Protein AF-A0A397UNM2-F1 (afdb_monomer)

pLDDT: mean 87.91, std 10.6, range [52.84, 97.56]

Mean predicted aligned error: 7.01 Å

Radius of gyration: 18.87 Å; Cα contacts (8 Å, |Δi|>4): 92; chains: 1; bounding box: 37×40×64 Å

Structure (mmCIF, N/CA/C/O backbone):
data_AF-A0A397UNM2-F1
#
_entry.id   AF-A0A397UNM2-F1
#
loop_
_atom_site.group_PDB
_atom_site.id
_atom_site.type_symbol
_atom_site.label_atom_id
_atom_site.label_alt_id
_atom_site.label_comp_id
_atom_site.label_asym_id
_atom_site.label_entity_id
_atom_site.label_seq_id
_atom_site.pdbx_PDB_ins_code
_atom_site.Cartn_x
_atom_site.Cartn_y
_atom_site.Cartn_z
_atom_site.occupancy
_atom_site.B_iso_or_equiv
_atom_site.auth_seq_id
_atom_site.auth_comp_id
_atom_site.auth_asym_id
_atom_site.auth_atom_id
_atom_site.pdbx_PDB_model_num
ATOM 1 N N . PHE A 1 1 ? -1.615 26.354 -6.286 1.00 70.56 1 PHE A N 1
ATOM 2 C CA . PHE A 1 1 ? -1.151 25.432 -5.220 1.00 70.56 1 PHE A CA 1
ATOM 3 C C . PHE A 1 1 ? -2.067 25.402 -3.988 1.00 70.56 1 PHE A C 1
ATOM 5 O O . PHE A 1 1 ? -2.457 24.315 -3.593 1.00 70.56 1 PHE A O 1
ATOM 12 N N . LYS A 1 2 ? -2.469 26.548 -3.399 1.00 85.62 2 LYS A N 1
ATOM 13 C CA . LYS A 1 2 ? -3.391 26.585 -2.234 1.00 85.62 2 LYS A CA 1
ATOM 14 C C . LYS A 1 2 ? -4.741 25.886 -2.483 1.00 85.62 2 LYS A C 1
ATOM 16 O O . LYS A 1 2 ? -5.181 25.107 -1.653 1.00 85.62 2 LYS A O 1
ATOM 21 N N . ILE A 1 3 ? -5.332 26.107 -3.658 1.00 89.75 3 ILE A N 1
ATOM 22 C CA . ILE A 1 3 ? -6.624 25.523 -4.050 1.00 89.75 3 ILE A CA 1
ATOM 23 C C . ILE A 1 3 ? -6.550 23.987 -4.194 1.00 89.75 3 ILE A C 1
ATOM 25 O O . ILE A 1 3 ? -7.414 23.281 -3.696 1.00 89.75 3 ILE A O 1
ATOM 29 N N . ILE A 1 4 ? -5.477 23.451 -4.790 1.00 89.94 4 ILE A N 1
ATOM 30 C CA . ILE A 1 4 ? -5.274 21.994 -4.938 1.00 89.94 4 ILE A CA 1
ATOM 31 C C . ILE A 1 4 ? -5.188 21.305 -3.571 1.00 89.94 4 ILE A C 1
ATOM 33 O O . ILE A 1 4 ? -5.798 20.262 -3.364 1.00 89.94 4 ILE A O 1
ATOM 37 N N . LYS A 1 5 ? -4.471 21.911 -2.616 1.00 89.00 5 LYS A N 1
ATOM 38 C CA . LYS A 1 5 ? -4.386 21.389 -1.245 1.00 89.00 5 LYS A CA 1
ATOM 39 C C . LYS A 1 5 ? -5.748 21.344 -0.562 1.00 89.00 5 LYS A C 1
ATOM 41 O O . LYS A 1 5 ? -6.033 20.372 0.123 1.00 89.00 5 LYS A O 1
ATOM 46 N N . LEU A 1 6 ? -6.570 22.375 -0.770 1.00 91.69 6 LEU A N 1
ATOM 47 C CA . LEU A 1 6 ? -7.927 22.418 -0.234 1.00 91.69 6 LEU A CA 1
ATOM 48 C C . LEU A 1 6 ? -8.775 21.275 -0.799 1.00 91.69 6 LEU A C 1
ATOM 50 O O . LEU A 1 6 ? -9.381 20.549 -0.025 1.00 91.69 6 LEU A O 1
ATOM 54 N N . TYR A 1 7 ? -8.757 21.057 -2.117 1.00 93.75 7 TYR A N 1
ATOM 55 C CA . TYR A 1 7 ? -9.508 19.957 -2.732 1.00 93.75 7 TYR A CA 1
ATOM 56 C C . TYR A 1 7 ? -9.066 18.581 -2.227 1.00 93.75 7 TYR A C 1
ATOM 58 O O . TYR A 1 7 ? -9.915 17.743 -1.937 1.00 93.75 7 TYR A O 1
ATOM 66 N N . ILE A 1 8 ? -7.757 18.360 -2.070 1.00 91.25 8 ILE A N 1
ATOM 67 C CA . ILE A 1 8 ? -7.234 17.106 -1.511 1.00 91.25 8 ILE A CA 1
ATOM 68 C C . ILE A 1 8 ? -7.684 16.938 -0.055 1.00 91.25 8 ILE A C 1
ATOM 70 O O . ILE A 1 8 ? -8.149 15.864 0.312 1.00 91.25 8 ILE A O 1
ATOM 74 N N . ALA A 1 9 ? -7.596 17.990 0.764 1.00 89.75 9 ALA A N 1
ATOM 75 C CA . ALA A 1 9 ? -8.023 17.945 2.161 1.00 89.75 9 ALA A CA 1
ATOM 76 C C . ALA A 1 9 ? -9.528 17.668 2.297 1.00 89.75 9 ALA A C 1
ATOM 78 O O . ALA A 1 9 ? -9.914 16.797 3.069 1.00 89.75 9 ALA A O 1
ATOM 79 N N . CYS A 1 10 ? -10.371 18.346 1.511 1.00 91.38 10 CYS A N 1
ATOM 80 C CA . CYS A 1 10 ? -11.813 18.101 1.490 1.00 91.38 10 CYS A CA 1
ATOM 81 C C . CYS A 1 10 ? -12.147 16.675 1.025 1.00 91.38 10 CYS A C 1
ATOM 83 O O . CYS A 1 10 ? -13.010 16.033 1.615 1.00 91.38 10 CYS A O 1
ATOM 85 N N . GLY A 1 11 ? -11.449 16.159 0.006 1.00 90.19 11 GLY A N 1
ATOM 86 C CA . GLY A 1 11 ? -11.638 14.787 -0.468 1.00 90.19 11 GLY A CA 1
ATOM 87 C C . GLY A 1 11 ? -11.253 13.740 0.579 1.00 90.19 11 GLY A C 1
ATOM 88 O O . GLY A 1 11 ? -12.004 12.799 0.810 1.00 90.19 11 GLY A O 1
ATOM 89 N N . LEU A 1 12 ? -10.114 13.920 1.253 1.00 89.50 12 LEU A N 1
ATOM 90 C CA . LEU A 1 12 ? -9.681 13.033 2.338 1.00 89.50 12 LEU A CA 1
ATOM 91 C C . LEU A 1 12 ? -10.620 13.097 3.547 1.00 89.50 12 LEU A C 1
ATOM 93 O O . LEU A 1 12 ? -10.897 12.060 4.138 1.00 89.50 12 LEU A O 1
ATOM 97 N N . TYR A 1 13 ? -11.133 14.284 3.883 1.00 90.19 13 TYR A N 1
ATOM 98 C CA . TYR A 1 13 ? -12.124 14.457 4.944 1.00 90.19 13 TYR A CA 1
ATOM 99 C C . TYR A 1 13 ? -13.414 13.687 4.638 1.00 90.19 13 TYR A C 1
ATOM 101 O O . TYR A 1 13 ? -13.858 12.899 5.465 1.00 90.19 13 TYR A O 1
ATOM 109 N N . TYR A 1 14 ? -13.948 13.829 3.421 1.00 90.75 14 TYR A N 1
ATOM 110 C CA . TYR A 1 14 ? -15.137 13.089 2.991 1.00 90.75 14 TYR A CA 1
ATOM 111 C C . TYR A 1 14 ? -14.912 11.570 2.995 1.00 90.75 14 TYR A C 1
ATOM 113 O O . TYR A 1 14 ? -15.785 10.804 3.391 1.00 90.75 14 TYR A O 1
ATOM 121 N N . LEU A 1 15 ? -13.722 11.117 2.585 1.00 89.69 15 LEU A N 1
ATOM 122 C CA . LEU A 1 15 ? -13.364 9.701 2.662 1.00 89.69 15 LEU A CA 1
ATOM 123 C C . LEU A 1 15 ? -13.274 9.207 4.110 1.00 89.69 15 LEU A C 1
ATOM 125 O O . LEU A 1 15 ? -13.717 8.097 4.379 1.00 89.69 15 LEU A O 1
ATOM 129 N N . ALA A 1 16 ? -12.722 9.994 5.033 1.00 89.38 16 ALA A N 1
ATOM 130 C CA . ALA A 1 16 ? -12.662 9.625 6.445 1.00 89.38 16 ALA A CA 1
ATOM 131 C C . ALA A 1 16 ? -14.069 9.527 7.059 1.00 89.38 16 ALA A C 1
ATOM 133 O O . ALA A 1 16 ? -14.379 8.517 7.683 1.00 89.38 16 ALA A O 1
ATOM 134 N N . GLU A 1 17 ? -14.939 10.505 6.791 1.00 88.44 17 GLU A N 1
ATOM 135 C CA . GLU A 1 17 ? -16.351 10.481 7.204 1.00 88.44 17 GLU A CA 1
ATOM 136 C C . GLU A 1 17 ? -17.077 9.245 6.644 1.00 88.44 17 GLU A C 1
ATOM 138 O O . GLU A 1 17 ? -17.744 8.519 7.378 1.00 88.44 17 GLU A O 1
ATOM 143 N N . PHE A 1 18 ? -16.857 8.914 5.366 1.00 88.12 18 PHE A N 1
ATOM 144 C CA . PHE A 1 18 ? -17.408 7.700 4.759 1.00 88.12 18 PHE A CA 1
ATOM 145 C C . PHE A 1 18 ? -16.904 6.417 5.435 1.00 88.12 18 PHE A C 1
ATOM 147 O O . PHE A 1 18 ? -17.660 5.458 5.606 1.00 88.12 18 PHE A O 1
ATOM 154 N N . VAL A 1 19 ? -15.625 6.365 5.816 1.00 90.06 19 VAL A N 1
ATOM 155 C CA . VAL A 1 19 ? -15.077 5.205 6.527 1.00 90.06 19 VAL A CA 1
ATOM 156 C C . VAL A 1 19 ? -15.689 5.065 7.921 1.00 90.06 19 VAL A C 1
ATOM 158 O O . VAL A 1 19 ? -15.973 3.935 8.327 1.00 90.06 19 VAL A O 1
ATOM 161 N N . GLU A 1 20 ? -15.913 6.180 8.616 1.00 86.38 20 GLU A N 1
ATOM 162 C CA . GLU A 1 20 ? -16.558 6.226 9.930 1.00 86.38 20 GLU A CA 1
ATOM 163 C C . GLU A 1 20 ? -18.010 5.733 9.861 1.00 86.38 20 GLU A C 1
ATOM 165 O O . GLU A 1 20 ? -18.405 4.857 10.632 1.00 86.38 20 GLU A O 1
ATOM 170 N N . GLU A 1 21 ? -18.784 6.217 8.886 1.00 88.69 21 GLU A N 1
ATOM 171 C CA . GLU A 1 21 ? -20.194 5.852 8.717 1.00 88.69 21 GLU A CA 1
ATOM 172 C C . GLU A 1 21 ? -20.361 4.401 8.221 1.00 88.69 21 GLU A C 1
ATOM 174 O O . GLU A 1 21 ? -21.225 3.660 8.697 1.00 88.69 21 GLU A O 1
ATOM 179 N N . TYR A 1 22 ? -19.494 3.945 7.309 1.00 90.06 22 TYR A N 1
ATOM 180 C CA . TYR A 1 22 ? -19.623 2.652 6.625 1.00 90.06 22 TYR A CA 1
ATOM 181 C C . TYR A 1 22 ? -18.467 1.681 6.907 1.00 90.06 22 TYR A C 1
ATOM 183 O O . TYR A 1 22 ? -17.972 0.999 6.005 1.00 90.06 22 TYR A O 1
ATOM 191 N N . THR A 1 23 ? -18.055 1.535 8.168 1.00 89.00 23 THR A N 1
ATOM 192 C CA . THR A 1 23 ? -16.916 0.681 8.579 1.00 89.00 23 THR A CA 1
ATOM 193 C C . THR A 1 23 ? -16.949 -0.750 8.012 1.00 89.00 23 THR A C 1
ATOM 195 O O . THR A 1 23 ? -15.938 -1.256 7.518 1.00 89.00 23 THR A O 1
ATOM 198 N N . VAL A 1 24 ? -18.105 -1.423 8.016 1.00 90.38 24 VAL A N 1
ATOM 199 C CA . VAL A 1 24 ? -18.242 -2.800 7.495 1.00 90.38 24 VAL A CA 1
ATOM 200 C C . VAL A 1 24 ? -18.014 -2.854 5.982 1.00 90.38 24 VAL A C 1
ATOM 202 O O . VAL A 1 24 ? -17.347 -3.767 5.481 1.00 90.38 24 VAL A O 1
ATOM 205 N N . LEU A 1 25 ? -18.548 -1.872 5.252 1.00 90.19 25 LEU A N 1
ATOM 206 C CA . LEU A 1 25 ? -18.351 -1.755 3.811 1.00 90.19 25 LEU A CA 1
ATOM 207 C C . LEU A 1 25 ? -16.890 -1.433 3.504 1.00 90.19 25 LEU A C 1
ATOM 209 O O . LEU A 1 25 ? -16.297 -2.112 2.671 1.00 90.19 25 LEU A O 1
ATOM 213 N N . THR A 1 26 ? -16.285 -0.489 4.224 1.00 91.69 26 THR A N 1
ATOM 214 C CA . THR A 1 26 ? -14.865 -0.141 4.096 1.00 91.69 26 THR A CA 1
ATOM 215 C C . THR A 1 26 ? -13.982 -1.366 4.273 1.00 91.69 26 THR A C 1
ATOM 217 O O . THR A 1 26 ? -13.152 -1.661 3.414 1.00 91.69 26 THR A O 1
ATOM 220 N N . ARG A 1 27 ? -14.216 -2.167 5.318 1.00 91.50 27 ARG A N 1
ATOM 221 C CA . ARG A 1 27 ? -13.482 -3.420 5.543 1.00 91.50 27 ARG A CA 1
ATOM 222 C C . ARG A 1 27 ? -13.590 -4.372 4.350 1.00 91.50 27 ARG A C 1
ATOM 224 O O . ARG A 1 27 ? -12.600 -4.993 3.958 1.00 91.50 27 ARG A O 1
ATOM 231 N N . LYS A 1 28 ? -14.787 -4.503 3.768 1.00 93.56 28 LYS A N 1
ATOM 232 C CA . LYS A 1 28 ? -15.034 -5.352 2.593 1.00 93.56 28 LYS A CA 1
ATOM 233 C C . LYS A 1 28 ? -14.356 -4.798 1.340 1.00 93.56 28 LYS A C 1
ATOM 235 O O . LYS A 1 28 ? -13.767 -5.576 0.596 1.00 93.56 28 LYS A O 1
ATOM 240 N N . ILE A 1 29 ? -14.405 -3.483 1.129 1.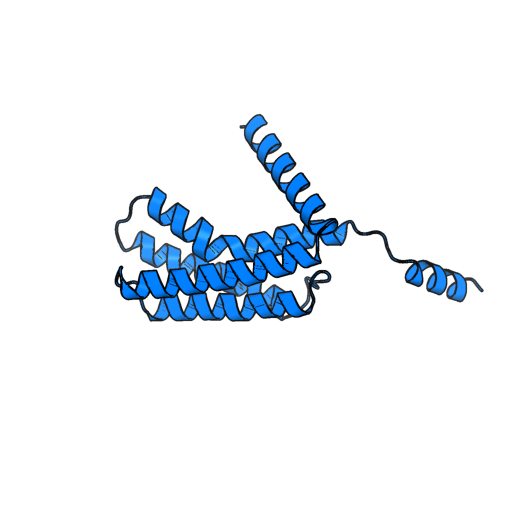00 94.06 29 ILE A N 1
ATOM 241 C CA . ILE A 1 29 ? -13.735 -2.799 0.019 1.00 94.06 29 ILE A CA 1
ATOM 242 C C . ILE A 1 29 ? -12.228 -3.012 0.114 1.00 94.06 29 ILE A C 1
ATOM 244 O O . ILE A 1 29 ? -11.645 -3.470 -0.860 1.00 94.06 29 ILE A O 1
ATOM 248 N N . ILE A 1 30 ? -11.610 -2.781 1.278 1.00 93.69 30 ILE A N 1
ATOM 249 C CA . ILE A 1 30 ? -10.166 -2.984 1.469 1.00 93.69 30 ILE A CA 1
ATOM 250 C C . ILE A 1 30 ? -9.799 -4.445 1.201 1.00 93.69 30 ILE A C 1
ATOM 252 O O . ILE A 1 30 ? -8.876 -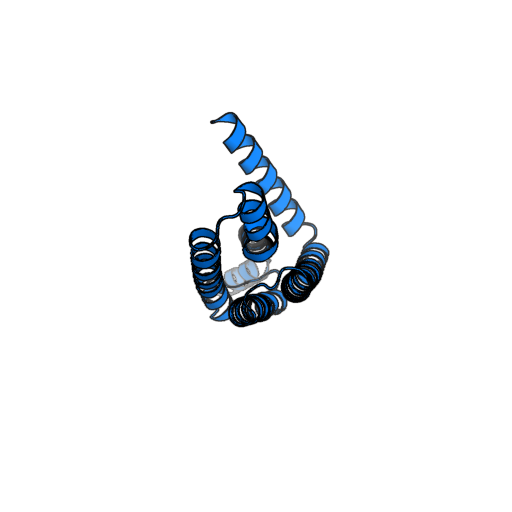4.706 0.437 1.00 93.69 30 ILE A O 1
ATOM 256 N N . LYS A 1 31 ? -10.557 -5.409 1.742 1.00 94.75 31 LYS A N 1
ATOM 257 C CA . LYS A 1 31 ? -10.316 -6.841 1.494 1.00 94.75 31 LYS A CA 1
ATOM 258 C C . LYS A 1 31 ? -10.386 -7.195 0.005 1.00 94.75 31 LYS A C 1
ATOM 260 O O . LYS A 1 31 ? -9.519 -7.908 -0.499 1.00 94.75 31 LYS A O 1
ATOM 265 N N . ASN A 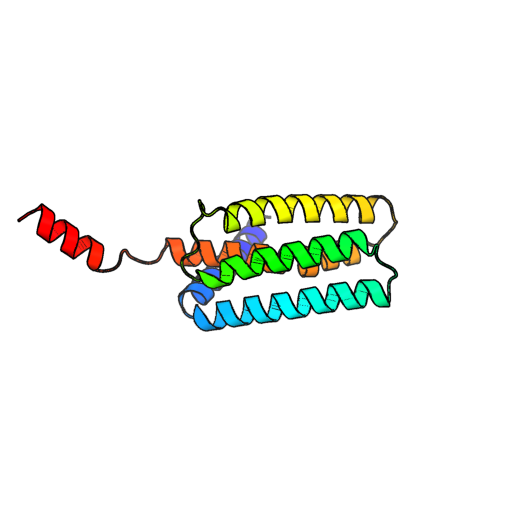1 32 ? -11.415 -6.716 -0.691 1.00 95.75 32 ASN A N 1
ATOM 266 C CA . ASN A 1 32 ? -11.588 -6.966 -2.119 1.00 95.75 32 ASN A CA 1
ATOM 267 C C . ASN A 1 32 ? -10.490 -6.277 -2.939 1.00 95.75 32 ASN A C 1
ATOM 269 O O . ASN A 1 32 ? -9.931 -6.898 -3.837 1.00 95.75 32 ASN A O 1
ATOM 273 N N . ALA A 1 33 ? -10.140 -5.036 -2.596 1.00 95.81 33 ALA A N 1
ATOM 274 C CA . ALA A 1 33 ? -9.060 -4.289 -3.225 1.00 95.81 33 ALA A CA 1
ATOM 275 C C . ALA A 1 33 ? -7.715 -5.004 -3.053 1.00 95.81 33 ALA A C 1
ATOM 277 O O . ALA A 1 33 ? -6.977 -5.127 -4.023 1.00 95.81 33 ALA A O 1
ATOM 278 N N . THR A 1 34 ? -7.417 -5.558 -1.870 1.00 96.00 34 THR A N 1
ATOM 279 C CA . THR A 1 34 ? -6.205 -6.366 -1.664 1.00 96.00 34 THR A CA 1
ATOM 280 C C . THR A 1 34 ? -6.194 -7.585 -2.586 1.00 96.00 34 THR A C 1
ATOM 282 O O . THR A 1 34 ? -5.175 -7.866 -3.210 1.00 96.00 34 THR A O 1
ATOM 285 N N . GLY A 1 35 ? -7.328 -8.280 -2.734 1.00 96.31 35 GLY A N 1
ATOM 286 C CA . GLY A 1 35 ? -7.448 -9.404 -3.669 1.00 96.31 35 GLY A CA 1
ATOM 287 C C . GLY A 1 35 ? -7.199 -9.001 -5.127 1.00 96.31 35 GLY A C 1
ATOM 288 O O . GLY A 1 35 ? -6.475 -9.695 -5.837 1.00 96.31 35 GLY A O 1
ATOM 289 N N . VAL A 1 36 ? -7.738 -7.855 -5.556 1.00 97.00 36 VAL A N 1
ATOM 290 C CA . VAL A 1 36 ? -7.507 -7.298 -6.901 1.00 97.00 36 VAL A CA 1
ATOM 291 C C . VAL A 1 36 ? -6.038 -6.930 -7.099 1.00 97.00 36 VAL A C 1
ATOM 293 O O . VAL A 1 36 ? -5.460 -7.292 -8.117 1.00 97.00 36 VAL A O 1
ATOM 296 N N . VAL A 1 37 ? -5.405 -6.266 -6.131 1.00 97.06 37 VAL A N 1
ATOM 297 C CA . VAL A 1 37 ? -3.986 -5.891 -6.218 1.00 97.06 37 VAL A CA 1
ATOM 298 C C . VAL A 1 37 ? -3.091 -7.126 -6.309 1.00 97.06 37 VAL A C 1
ATOM 300 O O . VAL A 1 37 ? -2.172 -7.153 -7.125 1.00 97.06 37 VAL A O 1
ATOM 303 N N . VAL A 1 38 ? -3.363 -8.174 -5.528 1.00 96.56 38 VAL A N 1
ATOM 304 C CA . VAL A 1 38 ? -2.626 -9.444 -5.627 1.00 96.56 38 VAL A CA 1
ATOM 305 C C . VAL A 1 38 ? -2.828 -10.090 -7.000 1.00 96.56 38 VAL A C 1
ATOM 307 O O . VAL A 1 38 ? -1.859 -10.553 -7.596 1.00 96.56 38 VAL A O 1
ATOM 310 N N . ALA A 1 39 ? -4.050 -10.076 -7.541 1.00 96.38 39 ALA A N 1
ATOM 311 C CA . ALA A 1 39 ? -4.306 -10.569 -8.892 1.00 96.38 39 ALA A CA 1
ATOM 312 C C . ALA A 1 39 ? -3.519 -9.774 -9.947 1.00 96.38 39 ALA A C 1
ATOM 314 O O . ALA A 1 39 ? -2.895 -10.380 -10.811 1.00 96.38 39 ALA A O 1
ATOM 315 N N . ILE A 1 40 ? -3.472 -8.441 -9.841 1.00 96.38 40 ILE A N 1
ATOM 316 C CA . ILE A 1 40 ? -2.679 -7.585 -10.737 1.00 96.38 40 ILE A CA 1
ATOM 317 C C . ILE A 1 40 ? -1.193 -7.948 -10.666 1.00 96.38 40 ILE A C 1
ATOM 319 O O . ILE A 1 40 ? -0.575 -8.113 -11.708 1.00 96.38 40 ILE A O 1
ATOM 323 N N . HIS A 1 41 ? -0.621 -8.157 -9.477 1.00 95.44 41 HIS A N 1
ATOM 324 C CA . HIS A 1 41 ? 0.776 -8.593 -9.347 1.00 95.44 41 HIS A CA 1
ATOM 325 C C . HIS A 1 41 ? 1.056 -9.918 -10.070 1.00 95.44 41 HIS A C 1
ATOM 327 O O . HIS A 1 41 ? 2.093 -10.065 -10.713 1.00 95.44 41 HIS A O 1
ATOM 333 N N . ILE A 1 42 ? 0.130 -10.878 -9.989 1.00 93.44 42 ILE A N 1
ATOM 334 C CA . ILE A 1 42 ? 0.248 -12.161 -10.696 1.00 93.44 42 ILE A CA 1
ATOM 335 C C . ILE A 1 42 ? 0.158 -11.949 -12.212 1.00 93.44 42 ILE A C 1
ATOM 337 O O . ILE A 1 42 ? 0.943 -12.533 -12.951 1.00 93.44 42 ILE A O 1
ATOM 341 N N . LEU A 1 43 ? -0.756 -11.093 -12.677 1.00 94.62 43 LEU A N 1
ATOM 342 C CA . LEU A 1 43 ? -0.891 -10.764 -14.099 1.00 94.62 43 LEU A CA 1
ATOM 343 C C . LEU A 1 43 ? 0.366 -10.069 -14.638 1.00 94.62 43 LEU A C 1
ATOM 345 O O . LEU A 1 43 ? 0.866 -10.471 -15.681 1.00 94.62 43 LEU A O 1
ATOM 349 N N . LEU A 1 44 ? 0.918 -9.096 -13.910 1.00 92.75 44 LEU A N 1
ATOM 350 C CA . LEU A 1 44 ? 2.161 -8.408 -14.282 1.00 92.75 44 LEU A CA 1
ATOM 3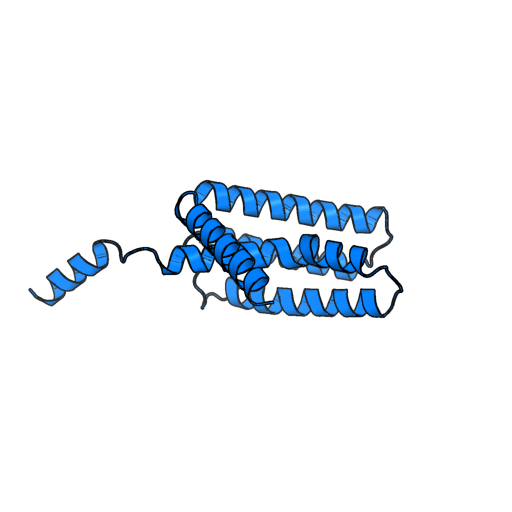51 C C . LEU A 1 44 ? 3.348 -9.376 -14.353 1.00 92.75 44 LEU A C 1
ATOM 353 O O . LEU A 1 44 ? 4.199 -9.260 -15.228 1.00 92.75 44 LEU A O 1
ATOM 357 N N . TRP A 1 45 ? 3.398 -10.367 -13.461 1.00 93.12 45 TRP A N 1
ATOM 358 C CA . TRP A 1 45 ? 4.399 -11.427 -13.554 1.00 93.12 45 TRP A CA 1
ATOM 359 C C . TRP A 1 45 ? 4.207 -12.309 -14.796 1.00 93.12 45 TRP A C 1
ATOM 361 O O . TRP A 1 45 ? 5.189 -12.669 -15.435 1.00 93.12 45 TRP A O 1
ATOM 371 N N . MET A 1 46 ? 2.963 -12.652 -15.144 1.00 92.94 46 MET A N 1
ATOM 372 C CA . MET A 1 46 ? 2.658 -13.532 -16.279 1.00 92.94 46 MET A CA 1
ATOM 373 C C . MET A 1 46 ? 2.818 -12.868 -17.651 1.00 92.94 46 MET A C 1
ATOM 375 O O . MET A 1 46 ? 3.145 -13.565 -18.607 1.00 92.94 46 MET A O 1
ATOM 379 N N . PHE A 1 47 ? 2.521 -11.571 -17.767 1.00 93.12 47 PHE A N 1
ATOM 380 C CA . PHE A 1 47 ? 2.464 -10.869 -19.055 1.00 93.12 47 PHE A CA 1
ATOM 381 C C . PHE A 1 47 ? 3.638 -9.917 -19.300 1.00 93.12 47 PHE A C 1
ATOM 383 O O . PHE A 1 47 ? 4.045 -9.785 -20.450 1.00 93.12 47 PHE A O 1
ATOM 390 N N . ASP A 1 48 ? 4.189 -9.292 -18.254 1.00 87.19 48 ASP A N 1
ATOM 391 C CA . ASP A 1 48 ? 5.210 -8.238 -18.383 1.00 87.19 48 ASP A CA 1
ATOM 392 C C . ASP A 1 48 ? 6.602 -8.670 -17.872 1.00 87.19 48 ASP A C 1
ATOM 394 O O . ASP A 1 48 ? 7.506 -7.842 -17.757 1.00 87.19 48 ASP A O 1
ATOM 398 N N . ASP A 1 49 ? 6.789 -9.958 -17.549 1.00 87.06 49 ASP A N 1
ATOM 399 C CA . ASP A 1 49 ? 8.055 -10.553 -17.079 1.00 87.06 49 ASP A CA 1
ATOM 400 C C . ASP A 1 49 ? 8.664 -9.854 -15.844 1.00 87.06 49 ASP A C 1
ATOM 402 O O . ASP A 1 49 ? 9.884 -9.804 -15.639 1.00 87.06 49 ASP A O 1
ATOM 406 N N . PHE A 1 50 ? 7.810 -9.308 -14.971 1.00 89.31 50 PHE A N 1
ATOM 407 C CA . PHE A 1 50 ? 8.263 -8.627 -13.758 1.00 89.31 50 PHE A CA 1
ATOM 408 C C . PHE A 1 50 ? 9.038 -9.588 -12.834 1.00 89.31 50 PHE A C 1
ATOM 410 O O . PHE A 1 50 ? 8.712 -10.773 -12.729 1.00 89.31 50 PHE A O 1
ATOM 417 N N . PRO A 1 51 ? 10.060 -9.104 -12.100 1.00 91.44 51 PRO A N 1
ATOM 418 C CA . PRO A 1 51 ? 10.937 -9.960 -11.309 1.00 91.44 51 PRO A CA 1
ATOM 419 C C . PRO A 1 51 ? 10.166 -10.688 -10.201 1.00 91.44 51 PRO A C 1
ATOM 421 O O . PRO A 1 51 ? 9.737 -10.083 -9.214 1.00 91.44 51 PRO A O 1
ATOM 424 N N . PHE A 1 52 ? 10.073 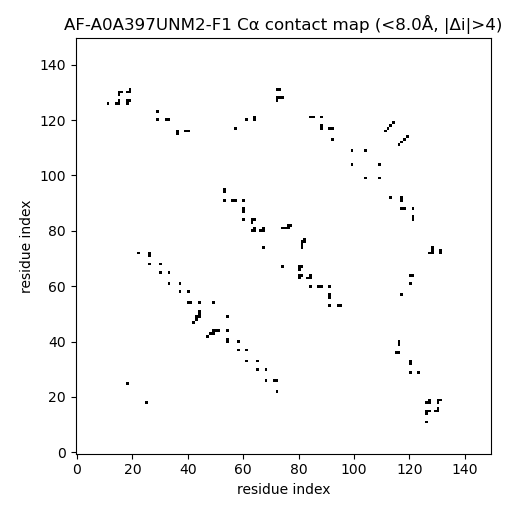-12.013 -10.333 1.00 91.31 52 PHE A N 1
ATOM 425 C CA . PHE A 1 52 ? 9.284 -12.889 -9.460 1.00 91.31 52 PHE A CA 1
ATOM 426 C C . PHE A 1 52 ? 9.549 -12.676 -7.961 1.00 91.31 52 PHE A C 1
ATOM 428 O O . PHE A 1 52 ? 8.617 -12.621 -7.164 1.00 91.31 52 PHE A O 1
ATOM 435 N N . GLY A 1 53 ? 10.813 -12.473 -7.569 1.00 92.19 53 GLY A N 1
ATOM 436 C CA . GLY A 1 53 ? 11.173 -12.228 -6.169 1.00 92.19 53 GLY A CA 1
ATOM 437 C C . GLY A 1 53 ? 10.545 -10.958 -5.577 1.00 92.19 53 GLY A C 1
ATOM 438 O O . GLY A 1 53 ? 10.111 -10.974 -4.427 1.00 92.19 53 GLY A O 1
ATOM 439 N N . ARG A 1 54 ? 10.439 -9.873 -6.361 1.00 93.69 54 ARG A N 1
ATOM 440 C CA . ARG A 1 54 ? 9.813 -8.614 -5.911 1.00 93.69 54 ARG A CA 1
ATOM 441 C C . ARG A 1 54 ? 8.292 -8.746 -5.851 1.00 93.69 54 ARG A C 1
ATOM 443 O O . ARG A 1 54 ? 7.676 -8.251 -4.915 1.00 93.69 54 ARG A O 1
ATOM 450 N N . ILE A 1 55 ? 7.706 -9.478 -6.801 1.00 95.19 55 ILE A N 1
ATOM 451 C CA . ILE A 1 55 ? 6.274 -9.801 -6.812 1.00 95.19 55 ILE A CA 1
ATOM 452 C C . ILE A 1 55 ? 5.887 -10.607 -5.567 1.00 95.19 55 ILE A C 1
ATOM 454 O O . ILE A 1 55 ? 4.960 -10.217 -4.861 1.00 95.19 55 ILE A O 1
ATOM 458 N N . ILE A 1 56 ? 6.618 -11.682 -5.245 1.0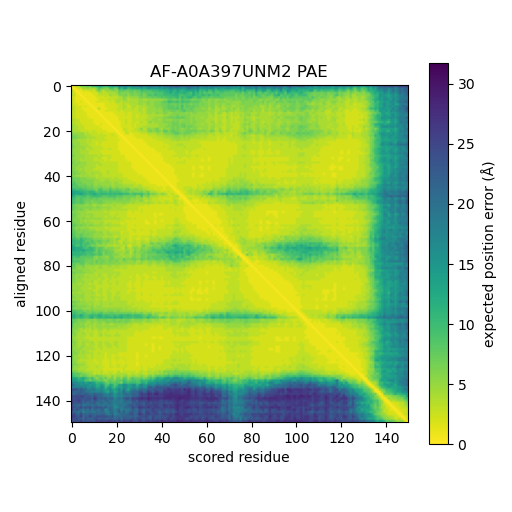0 95.12 56 ILE A N 1
ATOM 459 C CA . ILE A 1 56 ? 6.359 -12.470 -4.029 1.00 95.12 56 ILE A CA 1
ATOM 460 C C . ILE A 1 56 ? 6.463 -11.595 -2.784 1.00 95.12 56 ILE A C 1
ATOM 462 O O . ILE A 1 56 ? 5.603 -11.683 -1.910 1.00 95.12 56 ILE A O 1
ATOM 466 N N . PHE A 1 57 ? 7.496 -10.754 -2.695 1.00 96.31 57 PHE A N 1
ATOM 467 C CA . PHE A 1 57 ? 7.662 -9.857 -1.558 1.00 96.31 57 PHE A CA 1
ATOM 468 C C . PHE A 1 57 ? 6.454 -8.927 -1.389 1.00 96.31 57 PHE A C 1
ATOM 470 O O . PHE A 1 57 ? 5.875 -8.897 -0.305 1.00 96.31 57 PHE A O 1
ATOM 477 N N . SER A 1 58 ? 6.000 -8.273 -2.461 1.00 96.19 58 SER A N 1
ATOM 478 C CA . SER A 1 58 ? 4.827 -7.395 -2.394 1.00 96.19 58 SER A CA 1
ATOM 479 C C . SER A 1 58 ? 3.546 -8.165 -2.037 1.00 96.19 58 SER A C 1
ATOM 481 O O . SER A 1 58 ? 2.779 -7.743 -1.172 1.00 96.19 58 SER A O 1
ATOM 483 N N . VAL A 1 59 ? 3.340 -9.370 -2.585 1.00 95.62 59 VAL A N 1
ATOM 484 C CA . VAL A 1 59 ? 2.211 -10.241 -2.201 1.00 95.62 59 VAL A CA 1
ATOM 485 C C . VAL A 1 59 ? 2.275 -10.627 -0.715 1.00 95.62 59 VAL A C 1
ATOM 487 O O . VAL A 1 59 ? 1.244 -10.625 -0.037 1.00 95.62 59 VAL A O 1
ATOM 490 N N . MET A 1 60 ? 3.464 -10.901 -0.168 1.00 95.56 60 MET A N 1
ATOM 491 C CA . MET A 1 60 ? 3.642 -11.132 1.271 1.00 95.56 60 MET A CA 1
ATOM 492 C C . MET A 1 60 ? 3.315 -9.881 2.095 1.00 95.56 60 MET A C 1
ATOM 494 O O . MET A 1 60 ? 2.654 -10.004 3.128 1.00 95.56 60 MET A O 1
ATOM 498 N N . CYS A 1 61 ? 3.709 -8.687 1.639 1.00 95.56 61 CYS A N 1
ATOM 499 C CA . CYS A 1 61 ? 3.327 -7.423 2.271 1.00 95.56 61 CYS A CA 1
ATOM 500 C C . CYS A 1 61 ? 1.801 -7.283 2.343 1.00 95.56 61 CYS A C 1
ATOM 502 O O . CYS A 1 61 ? 1.268 -7.038 3.425 1.00 95.56 61 CYS A O 1
ATOM 504 N N . HIS A 1 62 ? 1.088 -7.551 1.244 1.00 94.88 62 HIS A N 1
ATOM 505 C CA . HIS A 1 62 ? -0.381 -7.573 1.220 1.00 94.88 62 HIS A CA 1
ATOM 506 C C . HIS A 1 62 ? -0.964 -8.592 2.203 1.00 94.88 62 HIS A C 1
ATOM 508 O O . HIS A 1 62 ? -1.932 -8.287 2.900 1.00 94.88 62 HIS A O 1
ATOM 514 N N . GLY A 1 63 ? -0.334 -9.760 2.348 1.00 93.44 63 GLY A N 1
ATOM 515 C CA . GLY A 1 63 ? -0.669 -10.737 3.386 1.00 93.44 63 GLY A CA 1
ATOM 516 C C . GLY A 1 63 ? -0.573 -10.155 4.800 1.00 93.44 63 GLY A C 1
ATOM 517 O O . GLY A 1 63 ? -1.528 -10.261 5.573 1.00 93.44 63 GLY A O 1
ATOM 518 N N . VAL A 1 64 ? 0.527 -9.472 5.128 1.00 93.56 64 VAL A N 1
ATOM 519 C CA . VAL A 1 64 ? 0.696 -8.796 6.427 1.00 93.56 64 VAL A CA 1
ATOM 520 C C . VAL A 1 64 ? -0.345 -7.692 6.612 1.00 93.56 64 VAL A C 1
ATOM 522 O O . VAL A 1 64 ? 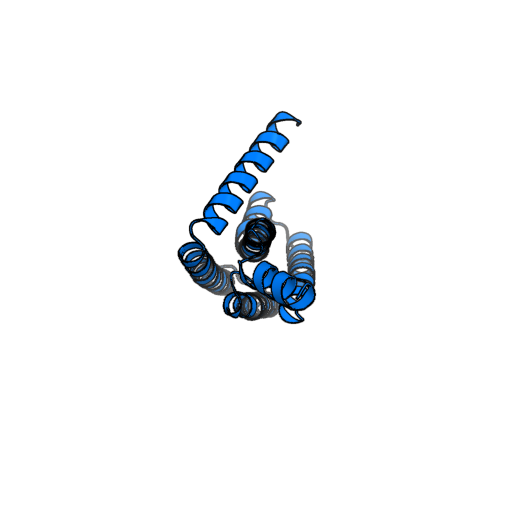-0.942 -7.598 7.684 1.00 93.56 64 VAL A O 1
ATOM 525 N N . TYR A 1 65 ? -0.657 -6.924 5.567 1.00 92.56 65 TYR A N 1
ATOM 526 C CA . TYR A 1 65 ? -1.676 -5.877 5.635 1.00 92.56 65 TYR A CA 1
ATOM 527 C C . TYR A 1 65 ? -3.053 -6.443 5.984 1.00 92.56 65 TYR A C 1
ATOM 529 O O . TYR A 1 65 ? -3.755 -5.862 6.810 1.00 92.56 65 TYR A O 1
ATOM 537 N N . THR A 1 66 ? -3.428 -7.610 5.443 1.00 92.00 66 THR A N 1
ATOM 538 C CA . THR A 1 66 ? -4.709 -8.248 5.797 1.00 92.00 66 THR A CA 1
ATOM 539 C C . THR A 1 66 ? -4.819 -8.644 7.270 1.00 92.00 66 THR A C 1
ATOM 541 O O . THR A 1 66 ? -5.935 -8.795 7.772 1.00 92.00 66 THR A O 1
ATOM 544 N N . LEU A 1 67 ? -3.706 -8.767 8.005 1.00 90.19 67 LEU A N 1
ATOM 545 C CA . LEU A 1 67 ? -3.752 -9.005 9.450 1.00 90.19 67 LEU A CA 1
ATOM 546 C C . LEU A 1 67 ? -4.370 -7.816 10.193 1.00 90.19 67 LEU A C 1
ATOM 548 O O . LEU A 1 67 ? -5.104 -8.038 11.156 1.00 90.19 67 LEU A O 1
ATOM 552 N N . ASN A 1 68 ? -4.178 -6.589 9.699 1.00 88.00 68 ASN A N 1
ATOM 553 C CA . ASN A 1 68 ? -4.798 -5.389 10.268 1.00 88.00 68 ASN A CA 1
ATOM 554 C C . ASN A 1 68 ? -6.318 -5.352 10.043 1.00 88.00 68 ASN A C 1
ATOM 556 O O . ASN A 1 68 ? -7.038 -4.743 10.830 1.00 88.00 68 ASN A O 1
ATOM 560 N N . LEU A 1 69 ? -6.856 -6.060 9.034 1.00 87.50 69 LEU A N 1
ATOM 561 C CA . LEU A 1 69 ? -8.314 -6.171 8.876 1.00 87.50 69 LEU A CA 1
ATOM 562 C C . LEU A 1 69 ? -8.959 -6.906 10.039 1.00 87.50 69 LEU A C 1
ATOM 564 O O . LEU A 1 69 ? -10.138 -6.670 10.292 1.00 87.50 69 LEU A O 1
ATOM 568 N N . LYS A 1 70 ? -8.247 -7.799 10.739 1.00 84.50 70 LYS A N 1
ATOM 569 C CA . LYS A 1 70 ? -8.826 -8.603 11.828 1.00 84.50 70 LYS A CA 1
ATOM 570 C C . LYS A 1 70 ? -9.305 -7.732 12.986 1.00 84.50 70 LYS A C 1
ATOM 572 O O . LYS A 1 70 ? -10.361 -8.024 13.534 1.00 84.50 70 LYS A O 1
ATOM 577 N N . THR A 1 71 ? -8.577 -6.663 13.284 1.00 81.81 71 THR A N 1
ATOM 578 C CA . THR A 1 71 ? -8.865 -5.704 14.359 1.00 81.81 71 THR A CA 1
ATOM 579 C C . THR A 1 71 ? -9.603 -4.451 13.878 1.00 81.81 71 THR A C 1
ATOM 581 O O . THR A 1 71 ? -9.900 -3.577 14.682 1.00 81.81 71 THR A O 1
ATOM 584 N N . PHE A 1 72 ? -9.940 -4.362 12.587 1.00 81.19 72 PHE A N 1
ATOM 585 C CA . PHE A 1 72 ? -10.695 -3.241 12.020 1.00 81.19 72 PHE A CA 1
ATOM 586 C C . PHE A 1 72 ? -12.090 -3.094 12.667 1.00 81.19 72 PHE A C 1
ATOM 588 O O . PHE A 1 72 ? -12.784 -4.110 12.789 1.00 81.19 72 PHE A O 1
ATOM 595 N N . PRO A 1 73 ? -12.550 -1.869 13.003 1.00 72.50 73 PRO A N 1
ATOM 596 C CA . PRO A 1 73 ? -11.931 -0.559 12.721 1.00 72.50 73 PRO A CA 1
ATOM 597 C C . PRO A 1 73 ? -10.890 -0.088 13.754 1.00 72.50 73 PRO A C 1
ATOM 599 O O . PRO A 1 73 ? -10.137 0.840 13.481 1.00 72.50 73 PRO A O 1
ATOM 602 N N . PHE A 1 74 ? -10.786 -0.755 14.905 1.00 77.12 74 PHE A N 1
ATOM 603 C CA . PHE A 1 74 ? -9.918 -0.363 16.021 1.00 77.12 74 PHE A CA 1
ATOM 604 C C . PHE A 1 74 ? -8.473 -0.865 15.851 1.00 77.12 74 PHE A C 1
ATOM 606 O O . PHE A 1 74 ? -7.987 -1.729 16.588 1.00 77.12 74 PHE A O 1
ATOM 613 N N . ILE A 1 75 ? -7.763 -0.339 14.852 1.00 79.88 75 ILE A N 1
ATOM 614 C CA . ILE A 1 75 ? -6.350 -0.663 14.623 1.00 79.88 75 ILE A CA 1
ATOM 615 C C . ILE A 1 75 ? -5.486 0.116 15.623 1.00 79.88 75 ILE A C 1
ATOM 617 O O . ILE A 1 75 ? -5.438 1.340 15.607 1.00 79.88 75 ILE A O 1
ATOM 621 N N . SER A 1 76 ? -4.759 -0.600 16.481 1.00 79.69 76 SER A N 1
ATOM 622 C CA . SER A 1 76 ? -3.801 0.020 17.399 1.00 79.69 76 SER A CA 1
ATOM 623 C C . SER A 1 76 ? -2.507 0.399 16.669 1.00 79.69 76 SER A C 1
ATOM 625 O O . SER A 1 76 ? -1.844 -0.464 16.084 1.00 79.69 76 SER A O 1
ATOM 627 N N . LEU A 1 77 ? -2.113 1.673 16.761 1.00 82.88 77 LEU A N 1
ATOM 628 C CA . LEU A 1 77 ? -0.883 2.209 16.160 1.00 82.88 77 LEU A CA 1
ATOM 629 C C . LEU A 1 77 ? 0.402 1.599 16.752 1.00 82.88 77 LEU A C 1
ATOM 631 O O . LEU A 1 77 ? 1.439 1.581 16.097 1.00 82.88 77 LEU A O 1
ATOM 635 N N . THR A 1 78 ? 0.338 1.075 17.978 1.00 85.75 78 THR A N 1
ATOM 636 C CA . THR A 1 78 ? 1.449 0.398 18.668 1.00 85.75 78 THR A CA 1
ATOM 637 C C . THR A 1 78 ? 1.473 -1.112 18.440 1.00 85.75 78 THR A C 1
ATOM 639 O O . THR A 1 78 ? 2.378 -1.792 18.925 1.00 85.75 78 THR A O 1
ATOM 642 N N . SER A 1 79 ? 0.504 -1.660 17.701 1.00 87.69 79 SER A N 1
ATOM 643 C CA . SER A 1 79 ? 0.493 -3.085 17.381 1.00 87.69 79 SER A CA 1
ATOM 644 C C . SER A 1 79 ? 1.662 -3.458 16.469 1.00 87.69 79 SER A C 1
ATOM 646 O O . SER A 1 79 ? 2.022 -2.733 15.537 1.00 87.69 79 SER A O 1
ATOM 648 N N . ILE A 1 80 ? 2.241 -4.635 16.714 1.00 90.00 80 ILE A N 1
ATOM 649 C CA . ILE A 1 80 ? 3.359 -5.146 15.915 1.00 90.00 80 ILE A CA 1
ATOM 650 C C . ILE A 1 80 ? 2.981 -5.280 14.434 1.00 90.00 80 ILE A C 1
ATOM 652 O O . ILE A 1 80 ? 3.813 -5.044 13.565 1.00 90.00 80 ILE A O 1
ATOM 656 N N . GLN A 1 81 ? 1.720 -5.605 14.137 1.00 91.31 81 GLN A N 1
ATOM 657 C CA . GLN A 1 81 ? 1.208 -5.763 12.777 1.00 91.31 81 GLN A CA 1
ATOM 658 C C . GLN A 1 81 ? 1.168 -4.429 12.033 1.00 91.31 81 GLN A C 1
ATOM 660 O O . GLN A 1 81 ? 1.589 -4.365 10.875 1.00 91.31 81 GLN A O 1
ATOM 665 N N . PHE A 1 82 ? 0.719 -3.359 12.694 1.00 88.94 82 PHE A N 1
ATOM 666 C CA . PHE A 1 82 ? 0.669 -2.035 12.087 1.00 88.94 82 PHE A CA 1
ATOM 667 C C . PHE A 1 82 ? 2.076 -1.489 11.832 1.00 88.94 82 PHE A C 1
ATOM 669 O O . PHE A 1 82 ? 2.386 -1.081 10.714 1.00 88.94 82 PHE A O 1
ATOM 676 N N . ILE A 1 83 ? 2.968 -1.583 12.823 1.00 92.75 83 ILE A N 1
ATOM 677 C CA . ILE A 1 83 ? 4.365 -1.149 12.680 1.00 92.75 83 ILE A CA 1
ATOM 678 C C . ILE A 1 83 ? 5.069 -1.952 11.580 1.00 92.75 83 ILE A C 1
ATOM 680 O O . ILE A 1 83 ? 5.716 -1.367 10.711 1.00 92.75 83 ILE A O 1
ATOM 684 N N . ALA A 1 84 ? 4.900 -3.278 11.563 1.00 93.62 84 ALA A N 1
ATOM 685 C CA . ALA A 1 84 ? 5.439 -4.121 10.500 1.00 93.62 84 ALA A CA 1
ATOM 686 C C . ALA A 1 84 ? 4.898 -3.706 9.127 1.00 93.62 84 ALA A C 1
ATOM 688 O O . ALA A 1 84 ? 5.660 -3.642 8.170 1.00 93.62 84 ALA A O 1
ATOM 689 N N . SER A 1 85 ? 3.614 -3.355 9.028 1.00 93.75 85 SER A N 1
ATOM 690 C CA . SER A 1 85 ? 3.009 -2.891 7.775 1.00 93.75 85 SER A CA 1
ATOM 691 C C . SER A 1 85 ? 3.634 -1.582 7.283 1.00 93.75 85 SER A C 1
ATOM 693 O O . SER A 1 85 ? 3.956 -1.469 6.100 1.00 93.75 85 SER A O 1
ATOM 695 N N . CYS A 1 86 ? 3.877 -0.631 8.190 1.00 93.62 86 CYS A N 1
ATOM 696 C CA . CYS A 1 86 ? 4.555 0.634 7.895 1.00 93.62 86 CYS A CA 1
ATOM 697 C C . CYS A 1 86 ? 6.008 0.433 7.440 1.00 93.62 86 CYS A C 1
ATOM 699 O O . CYS A 1 86 ? 6.464 1.091 6.510 1.00 93.62 86 CYS A O 1
ATOM 701 N N . VAL A 1 87 ? 6.745 -0.490 8.057 1.00 95.88 87 VAL A N 1
ATOM 702 C CA . VAL A 1 87 ? 8.118 -0.801 7.629 1.00 95.88 87 VAL A CA 1
ATOM 703 C C . VAL A 1 87 ? 8.114 -1.510 6.273 1.00 95.88 87 VAL A C 1
ATOM 705 O O . VAL A 1 87 ? 8.876 -1.144 5.379 1.00 95.88 87 VAL A O 1
ATOM 708 N N . LEU A 1 88 ? 7.225 -2.488 6.088 1.00 95.81 88 LEU A N 1
ATOM 709 C CA . LEU A 1 88 ? 7.133 -3.266 4.855 1.00 95.81 88 LEU A CA 1
ATOM 710 C C . LEU A 1 88 ? 6.736 -2.414 3.649 1.00 95.81 88 LEU A C 1
ATOM 712 O O . LEU A 1 88 ? 7.327 -2.603 2.594 1.00 95.81 88 LEU A O 1
ATOM 716 N N . VAL A 1 89 ? 5.805 -1.456 3.787 1.00 96.00 89 VAL A N 1
ATOM 717 C CA . VAL A 1 89 ? 5.446 -0.566 2.662 1.00 96.00 89 VAL A CA 1
ATOM 718 C C . VAL A 1 89 ? 6.632 0.282 2.207 1.00 96.00 89 VAL A C 1
ATOM 720 O O . VAL A 1 89 ? 6.809 0.492 1.011 1.00 96.00 89 VAL A O 1
ATOM 723 N N . LEU A 1 90 ? 7.477 0.740 3.137 1.00 96.75 90 LEU A N 1
ATOM 724 C CA . LEU A 1 90 ? 8.671 1.509 2.789 1.00 96.75 90 LEU A CA 1
ATOM 725 C C . LEU A 1 90 ? 9.684 0.633 2.052 1.00 96.75 90 LEU A C 1
ATOM 727 O O . LEU A 1 90 ? 10.197 1.039 1.013 1.00 96.75 90 LEU A O 1
ATOM 731 N N . ILE A 1 91 ? 9.937 -0.580 2.548 1.00 97.56 91 ILE A N 1
ATOM 732 C CA . ILE A 1 91 ? 10.847 -1.525 1.890 1.00 97.56 91 ILE A CA 1
ATOM 733 C C . ILE A 1 91 ? 10.331 -1.880 0.490 1.00 97.56 91 ILE A C 1
ATOM 735 O O . ILE A 1 91 ? 11.094 -1.787 -0.469 1.00 97.56 91 ILE A O 1
ATOM 739 N N . ASP A 1 92 ? 9.049 -2.231 0.355 1.00 96.94 92 ASP A N 1
ATOM 740 C CA . ASP A 1 92 ? 8.438 -2.570 -0.936 1.00 96.94 92 ASP A CA 1
ATOM 741 C C . ASP A 1 92 ? 8.524 -1.383 -1.905 1.00 96.94 92 ASP A C 1
ATOM 743 O O . ASP A 1 92 ? 8.960 -1.532 -3.047 1.00 96.94 92 ASP A O 1
ATOM 747 N N . HIS A 1 93 ? 8.243 -0.169 -1.418 1.00 96.62 93 HIS A N 1
ATOM 748 C CA . HIS A 1 93 ? 8.399 1.054 -2.195 1.00 96.62 93 HIS A CA 1
ATOM 749 C C . HIS A 1 93 ? 9.827 1.233 -2.726 1.00 96.62 93 HIS A C 1
ATOM 751 O O . HIS A 1 93 ? 10.005 1.433 -3.928 1.00 96.62 93 HIS A O 1
ATOM 757 N N . PHE A 1 94 ? 10.846 1.140 -1.865 1.00 96.69 94 PHE A N 1
ATOM 758 C CA . PHE A 1 94 ? 12.240 1.309 -2.285 1.00 96.69 94 PHE A CA 1
ATOM 759 C C . PHE A 1 94 ? 12.692 0.213 -3.255 1.00 96.69 94 PHE A C 1
ATOM 761 O O . PHE A 1 94 ? 13.402 0.508 -4.219 1.00 96.69 94 PHE A O 1
ATOM 768 N N . LEU A 1 95 ? 12.254 -1.034 -3.052 1.00 95.88 95 LEU A N 1
ATOM 769 C CA . LEU A 1 95 ? 12.554 -2.138 -3.961 1.00 95.88 95 LEU A CA 1
ATOM 770 C C . LEU A 1 95 ? 11.969 -1.885 -5.354 1.00 95.88 95 LEU A C 1
ATOM 772 O O . LEU A 1 95 ? 12.684 -2.029 -6.349 1.00 95.88 95 LEU A O 1
ATOM 776 N N . TRP A 1 96 ? 10.702 -1.494 -5.459 1.00 96.00 96 TRP A N 1
ATOM 777 C CA . TRP A 1 96 ? 10.107 -1.175 -6.757 1.00 96.00 96 TRP A CA 1
ATOM 778 C C . TRP A 1 96 ? 10.719 0.073 -7.378 1.00 96.00 96 TRP A C 1
ATOM 780 O O . TRP A 1 96 ? 10.980 0.095 -8.578 1.00 96.00 96 TRP A O 1
ATOM 790 N N . PHE A 1 97 ? 11.042 1.080 -6.569 1.00 94.75 97 PHE A N 1
ATOM 791 C CA . PHE A 1 97 ? 11.612 2.325 -7.069 1.00 94.75 97 PHE A CA 1
ATOM 792 C C . PHE A 1 97 ? 12.982 2.076 -7.698 1.00 94.75 97 PHE A C 1
ATOM 794 O O . PHE A 1 97 ? 13.258 2.543 -8.802 1.00 94.75 97 PHE A O 1
ATOM 801 N N . GLN A 1 98 ? 13.814 1.256 -7.054 1.00 94.12 98 GLN A N 1
ATOM 802 C CA . GLN A 1 98 ? 15.096 0.833 -7.607 1.00 94.12 98 GLN A CA 1
ATOM 803 C C . GLN A 1 98 ? 14.928 0.070 -8.931 1.00 94.12 98 GLN A C 1
ATOM 805 O O . GLN A 1 98 ? 15.693 0.301 -9.868 1.00 94.12 98 GLN A O 1
ATOM 810 N N . PHE A 1 99 ? 13.933 -0.818 -9.031 1.00 93.44 99 PHE A N 1
ATOM 811 C CA . PHE A 1 99 ? 13.649 -1.572 -10.256 1.00 93.44 99 PHE A CA 1
ATOM 812 C C . PHE A 1 99 ? 13.273 -0.649 -11.425 1.00 93.44 99 PHE A C 1
ATOM 814 O O . PHE A 1 99 ? 13.913 -0.721 -12.476 1.00 93.44 99 PHE A O 1
ATOM 821 N N . PHE A 1 100 ? 12.317 0.260 -11.208 1.00 93.38 100 PHE A N 1
ATOM 822 C CA . PHE A 1 100 ? 11.850 1.232 -12.206 1.00 93.38 100 PHE A CA 1
ATOM 823 C C . PHE A 1 100 ? 12.851 2.351 -12.507 1.00 93.38 100 PHE A C 1
ATOM 825 O O . PHE A 1 100 ? 12.726 3.020 -13.521 1.00 93.38 100 PHE A O 1
ATOM 832 N N . THR A 1 101 ? 13.844 2.573 -11.646 1.00 90.50 101 THR A N 1
ATOM 833 C CA . THR A 1 101 ? 14.943 3.510 -11.942 1.00 90.50 101 THR A CA 1
ATOM 834 C C . THR A 1 101 ? 16.051 2.831 -12.750 1.00 90.50 101 THR A C 1
ATOM 836 O O . THR A 1 101 ? 16.778 3.490 -13.487 1.00 90.50 101 THR A O 1
ATOM 839 N N . SER A 1 102 ? 16.184 1.506 -12.630 1.00 91.38 102 SER A N 1
ATOM 840 C CA . SER A 1 102 ? 17.184 0.720 -13.367 1.00 91.38 102 SER A CA 1
ATOM 841 C C . SER A 1 102 ? 16.729 0.357 -14.786 1.00 91.38 102 SER A C 1
ATOM 843 O O . SER A 1 102 ? 17.565 0.085 -15.641 1.00 91.38 102 SER A O 1
ATOM 845 N N . HIS A 1 103 ? 15.418 0.353 -15.038 1.00 88.12 103 HIS A N 1
ATOM 846 C CA . HIS A 1 103 ? 14.807 0.071 -16.337 1.00 88.12 103 HIS A CA 1
ATOM 847 C C . HIS A 1 103 ? 13.994 1.279 -16.789 1.00 88.12 103 HIS A C 1
ATOM 849 O O . HIS A 1 103 ? 13.277 1.872 -15.992 1.00 88.12 103 HIS A O 1
ATOM 855 N N . TYR A 1 104 ? 14.084 1.652 -18.063 1.00 87.94 104 TYR A N 1
ATOM 856 C CA . TYR A 1 104 ? 13.345 2.805 -18.567 1.00 87.94 104 TYR A CA 1
ATOM 857 C C . TYR A 1 104 ? 11.853 2.478 -18.725 1.00 87.94 104 TYR A C 1
ATOM 859 O O . TYR A 1 104 ? 11.487 1.638 -19.543 1.00 87.94 104 TYR A O 1
ATOM 867 N N . PHE A 1 105 ? 11.008 3.189 -17.980 1.00 90.38 105 PHE A N 1
ATOM 868 C CA . PHE A 1 105 ? 9.550 3.172 -18.103 1.00 90.38 105 PHE A CA 1
ATOM 869 C C . PHE A 1 105 ? 9.014 4.604 -18.158 1.00 90.38 105 PHE A C 1
ATOM 871 O O . PHE A 1 105 ? 9.643 5.540 -17.651 1.00 90.38 105 PHE A O 1
ATOM 878 N N . VAL A 1 106 ? 7.838 4.796 -18.760 1.00 93.69 106 VAL A N 1
ATOM 879 C CA . VAL A 1 106 ? 7.192 6.112 -18.776 1.00 93.69 106 VAL A CA 1
ATOM 880 C C . VAL A 1 106 ? 6.724 6.443 -17.360 1.00 93.69 106 VAL A C 1
ATOM 882 O O . VAL A 1 106 ? 6.198 5.592 -16.646 1.00 93.69 106 VAL A O 1
ATOM 885 N N . PHE A 1 107 ? 6.878 7.704 -16.947 1.00 91.88 107 PHE A N 1
ATOM 886 C CA . PHE A 1 107 ? 6.486 8.154 -15.606 1.00 91.88 107 PHE A CA 1
ATOM 887 C C . PHE A 1 107 ? 5.044 7.776 -15.242 1.00 91.88 107 PHE A C 1
ATOM 889 O O . PHE A 1 107 ? 4.775 7.440 -14.092 1.00 91.88 107 PHE A O 1
ATOM 896 N N . ILE A 1 108 ? 4.126 7.817 -16.213 1.00 95.19 108 ILE A N 1
ATOM 897 C CA . ILE A 1 108 ? 2.721 7.483 -15.977 1.00 95.19 108 ILE A CA 1
ATOM 898 C C . ILE A 1 108 ? 2.532 6.015 -15.584 1.00 95.19 108 ILE A C 1
ATOM 900 O O . ILE A 1 108 ? 1.749 5.741 -14.679 1.00 95.19 108 ILE A O 1
ATOM 904 N N . ASP A 1 109 ? 3.299 5.099 -16.179 1.00 93.12 109 ASP A N 1
ATOM 905 C CA . ASP A 1 109 ? 3.235 3.665 -15.884 1.00 93.12 109 ASP A CA 1
ATOM 906 C C . ASP A 1 109 ? 3.773 3.395 -14.478 1.00 93.12 109 ASP A C 1
ATOM 908 O O . ASP A 1 109 ? 3.150 2.692 -13.683 1.00 93.12 109 ASP A O 1
ATOM 912 N N . ILE A 1 110 ? 4.890 4.046 -14.133 1.00 94.88 110 ILE A N 1
ATOM 913 C CA . ILE A 1 110 ? 5.481 3.992 -12.792 1.00 94.88 110 ILE A CA 1
ATOM 914 C C . ILE A 1 110 ? 4.474 4.529 -11.766 1.00 94.88 110 ILE A C 1
ATOM 916 O O . ILE A 1 110 ? 4.187 3.871 -10.768 1.00 94.88 110 ILE A O 1
ATOM 920 N N . ALA A 1 111 ? 3.897 5.707 -12.009 1.00 95.56 111 ALA A N 1
ATOM 921 C CA . ALA A 1 111 ? 2.937 6.329 -11.102 1.00 95.56 111 ALA A CA 1
ATOM 922 C C . ALA A 1 111 ? 1.667 5.480 -10.928 1.00 95.56 111 ALA A C 1
ATOM 924 O O . ALA A 1 111 ? 1.175 5.349 -9.806 1.00 95.56 111 ALA A O 1
ATOM 925 N N . ALA A 1 112 ? 1.159 4.875 -12.006 1.00 95.50 112 ALA A N 1
ATOM 926 C CA . ALA A 1 112 ? 0.014 3.973 -11.960 1.00 95.50 112 ALA A CA 1
ATOM 927 C C . ALA A 1 112 ? 0.330 2.706 -11.155 1.00 95.50 112 ALA A C 1
ATOM 929 O O . ALA A 1 112 ? -0.454 2.327 -10.281 1.00 95.50 112 ALA A O 1
ATOM 930 N N . PHE A 1 113 ? 1.500 2.100 -11.379 1.00 95.94 113 PHE A N 1
ATOM 931 C CA . PHE A 1 113 ? 1.958 0.948 -10.611 1.00 95.94 113 PHE A CA 1
ATOM 932 C C . PHE A 1 113 ? 2.063 1.284 -9.120 1.00 95.94 113 PHE A C 1
ATOM 934 O O . PHE A 1 113 ? 1.463 0.600 -8.295 1.00 95.94 113 PHE A O 1
ATOM 941 N N . PHE A 1 114 ? 2.749 2.369 -8.753 1.00 96.81 114 PHE A N 1
ATOM 942 C CA . PHE A 1 114 ? 2.876 2.764 -7.349 1.00 96.81 114 PHE A CA 1
ATOM 943 C C . PHE A 1 114 ? 1.528 3.095 -6.716 1.00 96.81 114 PHE A C 1
ATOM 945 O O . PHE A 1 114 ? 1.232 2.596 -5.632 1.00 96.81 114 PHE A O 1
ATOM 952 N N . GLY A 1 115 ? 0.695 3.882 -7.397 1.00 96.00 115 GLY A N 1
ATOM 953 C CA . GLY A 1 115 ? -0.618 4.282 -6.902 1.00 96.00 115 GLY A CA 1
ATOM 954 C C . GLY A 1 115 ? -1.532 3.089 -6.625 1.00 96.00 115 GLY A C 1
ATOM 955 O O . GLY A 1 115 ? -2.134 3.013 -5.555 1.00 96.00 115 GLY A O 1
ATOM 956 N N . ILE A 1 116 ? -1.607 2.139 -7.560 1.00 95.50 116 ILE A N 1
ATOM 957 C CA . ILE A 1 116 ? -2.537 1.006 -7.484 1.00 95.50 116 ILE A CA 1
ATOM 958 C C . ILE A 1 116 ? -1.942 -0.156 -6.684 1.00 95.50 116 ILE A C 1
ATOM 960 O O . ILE A 1 116 ? -2.597 -0.680 -5.785 1.00 95.50 116 ILE A O 1
ATOM 964 N N . CYS A 1 117 ? -0.717 -0.575 -7.000 1.00 95.94 117 CYS A N 1
ATOM 965 C CA . CYS A 1 117 ? -0.147 -1.824 -6.496 1.00 95.94 117 CYS A CA 1
ATOM 966 C C . CYS A 1 117 ? 0.500 -1.675 -5.116 1.00 95.94 117 CYS A C 1
ATOM 968 O O . CYS A 1 117 ? 0.411 -2.589 -4.296 1.00 95.94 117 CYS A O 1
ATOM 970 N N . ILE A 1 118 ? 1.124 -0.526 -4.847 1.00 96.06 118 ILE A N 1
ATOM 971 C CA . ILE A 1 118 ? 1.936 -0.321 -3.638 1.00 96.06 118 ILE A CA 1
ATOM 972 C C . ILE A 1 118 ? 1.190 0.530 -2.609 1.00 96.06 118 ILE A C 1
ATOM 974 O O . ILE A 1 118 ? 1.210 0.241 -1.417 1.00 96.06 118 ILE A O 1
ATOM 978 N N . TRP A 1 119 ? 0.513 1.586 -3.055 1.00 95.56 119 TRP A N 1
ATOM 979 C CA . TRP A 1 119 ? -0.011 2.635 -2.182 1.00 95.56 119 TRP A CA 1
ATOM 980 C C . TRP A 1 119 ? -1.476 2.441 -1.793 1.00 95.56 119 TRP A C 1
ATOM 982 O O . TRP A 1 119 ? -1.817 2.677 -0.635 1.00 95.56 119 TRP A O 1
ATOM 992 N N . LEU A 1 120 ? -2.331 1.964 -2.701 1.00 94.81 120 LEU A N 1
ATOM 993 C CA . LEU A 1 120 ? -3.780 1.863 -2.487 1.00 94.81 120 LEU A CA 1
ATOM 994 C C . LEU A 1 120 ? -4.164 1.269 -1.120 1.00 94.81 120 LEU A C 1
ATOM 996 O O . LEU A 1 120 ? -4.979 1.843 -0.398 1.00 94.81 120 LEU A O 1
ATOM 1000 N N . ILE A 1 121 ? -3.560 0.136 -0.752 1.00 94.25 121 ILE A N 1
ATOM 1001 C CA . ILE A 1 121 ? -3.900 -0.597 0.472 1.00 94.25 121 ILE A CA 1
ATOM 1002 C C . ILE A 1 121 ? -3.383 0.114 1.739 1.00 94.25 121 ILE A C 1
ATOM 1004 O O . ILE A 1 121 ? -4.204 0.407 2.611 1.00 94.25 121 ILE A O 1
ATOM 1008 N N . PRO A 1 122 ? -2.085 0.459 1.864 1.00 92.50 122 PRO A N 1
ATOM 1009 C CA . PRO A 1 122 ? -1.586 1.275 2.973 1.00 92.50 122 PRO A CA 1
ATOM 1010 C C . PRO A 1 122 ? -2.359 2.583 3.175 1.00 92.50 122 PRO A C 1
ATOM 1012 O O . PRO A 1 122 ? -2.763 2.884 4.298 1.00 92.50 122 PRO A O 1
ATOM 1015 N N . PHE A 1 123 ? -2.628 3.338 2.104 1.00 92.12 123 PHE A N 1
ATOM 1016 C CA . PHE A 1 123 ? -3.379 4.593 2.204 1.00 92.12 123 PHE A CA 1
ATOM 1017 C C . PHE A 1 123 ? -4.809 4.377 2.696 1.00 92.12 123 PHE A C 1
ATOM 1019 O O . PHE A 1 123 ? -5.283 5.158 3.519 1.00 92.12 123 PHE A O 1
ATOM 1026 N N . ALA A 1 124 ? -5.480 3.304 2.269 1.00 91.44 124 ALA A N 1
ATOM 1027 C CA . ALA A 1 124 ? -6.810 2.981 2.774 1.00 91.44 124 ALA A CA 1
ATOM 1028 C C . ALA A 1 124 ? -6.810 2.726 4.294 1.00 91.44 124 ALA A C 1
ATOM 1030 O O . ALA A 1 124 ? -7.724 3.180 4.986 1.00 91.44 124 ALA A O 1
ATOM 1031 N N . TYR A 1 125 ? -5.777 2.073 4.842 1.00 89.44 125 TYR A N 1
ATOM 1032 C CA . TYR A 1 125 ? -5.640 1.920 6.298 1.00 89.44 125 TYR A CA 1
ATOM 1033 C C . TYR A 1 125 ? -5.369 3.246 7.009 1.00 89.44 125 TYR A C 1
ATOM 1035 O O . TYR A 1 125 ? -5.972 3.492 8.049 1.00 89.44 125 TYR A O 1
ATOM 1043 N N . PHE A 1 126 ? -4.516 4.114 6.457 1.00 89.50 126 PHE A N 1
ATOM 1044 C CA . PHE A 1 126 ? -4.258 5.432 7.049 1.00 89.50 126 PHE A CA 1
ATOM 1045 C C . PHE A 1 126 ? -5.510 6.312 7.092 1.00 89.50 126 PHE A C 1
ATOM 1047 O O . PHE A 1 126 ? -5.788 6.925 8.121 1.00 89.50 126 PHE A O 1
ATOM 1054 N N . ILE A 1 127 ? -6.302 6.329 6.015 1.00 89.00 127 ILE A N 1
ATOM 1055 C CA . ILE A 1 127 ? -7.590 7.039 5.997 1.00 89.00 127 ILE A CA 1
ATOM 1056 C C . ILE A 1 127 ? -8.523 6.447 7.059 1.00 89.00 127 ILE A C 1
ATOM 1058 O O . ILE A 1 127 ? -9.138 7.186 7.825 1.00 89.00 127 ILE A O 1
ATOM 1062 N N . SER A 1 128 ? -8.564 5.118 7.173 1.00 88.12 128 SER A N 1
ATOM 1063 C CA . SER A 1 128 ? -9.415 4.448 8.160 1.00 88.12 128 SER A CA 1
ATOM 1064 C C . SER A 1 128 ? -9.037 4.745 9.612 1.00 88.12 128 SER A C 1
ATOM 1066 O O . SER A 1 128 ? -9.916 4.831 10.463 1.00 88.12 128 SER A O 1
ATOM 1068 N N . LEU A 1 129 ? -7.749 4.932 9.904 1.00 83.88 129 LEU A N 1
ATOM 1069 C CA . LEU A 1 129 ? -7.280 5.343 11.230 1.00 83.88 129 LEU A CA 1
ATOM 1070 C C . LEU A 1 129 ? -7.747 6.757 11.581 1.00 83.88 129 LEU A C 1
ATOM 1072 O O . LEU A 1 129 ? -8.272 6.971 12.669 1.00 83.88 129 LEU A O 1
ATOM 1076 N N . SER A 1 130 ? -7.632 7.695 10.634 1.00 81.19 130 SER A N 1
ATOM 1077 C CA . SER A 1 130 ? -8.062 9.083 10.848 1.00 81.19 130 SER A CA 1
ATOM 1078 C C . SER A 1 130 ? -9.564 9.228 11.107 1.00 81.19 130 SER A C 1
ATOM 1080 O O . SER A 1 130 ? -9.974 10.155 11.797 1.00 81.19 130 SER A O 1
ATOM 1082 N N . ALA A 1 131 ? -10.373 8.301 10.587 1.00 73.81 131 ALA A N 1
ATOM 1083 C CA . ALA A 1 131 ? -11.803 8.220 10.865 1.00 73.81 131 ALA A CA 1
ATOM 1084 C C . ALA A 1 131 ? -12.086 7.717 12.293 1.00 73.81 131 ALA A C 1
ATOM 1086 O O . ALA A 1 131 ? -12.976 8.214 12.972 1.00 73.81 131 ALA A O 1
ATOM 1087 N N . ASN A 1 132 ? -11.306 6.747 12.778 1.00 69.75 132 ASN A N 1
ATOM 1088 C CA . ASN A 1 132 ? -11.534 6.120 14.079 1.00 69.75 132 ASN A CA 1
ATOM 1089 C C . ASN A 1 132 ? -11.073 6.984 15.270 1.00 69.75 132 ASN A C 1
ATOM 1091 O O . ASN A 1 132 ? -11.693 6.923 16.329 1.00 69.75 132 ASN A O 1
ATOM 1095 N N . ASP A 1 133 ? -10.020 7.793 15.116 1.00 62.28 133 ASP A N 1
ATOM 1096 C CA . ASP A 1 133 ? -9.510 8.664 16.194 1.00 62.28 133 ASP A CA 1
ATOM 1097 C C . ASP A 1 133 ? -10.504 9.767 16.616 1.00 62.28 133 ASP A C 1
ATOM 1099 O O . ASP A 1 133 ? -10.373 10.334 17.701 1.00 62.28 133 ASP A O 1
ATOM 1103 N N . ASN A 1 134 ? -11.519 10.045 15.791 1.00 60.53 134 ASN A N 1
ATOM 1104 C CA . ASN A 1 134 ? -12.555 11.045 16.066 1.00 60.53 134 ASN A CA 1
ATOM 1105 C C . ASN A 1 134 ? -13.828 10.455 16.700 1.00 60.53 134 ASN A C 1
ATOM 1107 O O . ASN A 1 134 ? -14.731 11.210 17.068 1.00 60.53 134 ASN A O 1
ATOM 1111 N N . ALA A 1 135 ? -13.904 9.131 16.872 1.00 58.22 135 ALA A N 1
ATOM 1112 C CA . ALA A 1 135 ? -15.043 8.490 17.514 1.00 58.22 135 ALA A CA 1
ATOM 1113 C C . ALA A 1 135 ? -15.064 8.805 19.024 1.00 58.22 135 ALA A C 1
ATOM 1115 O O . ALA A 1 135 ? -14.076 8.625 19.738 1.00 58.22 135 ALA A O 1
ATOM 1116 N N . LEU A 1 136 ? -16.213 9.274 19.523 1.00 52.84 136 LEU A N 1
ATOM 1117 C CA . LEU A 1 136 ? -16.413 9.636 20.932 1.00 52.84 136 LEU A CA 1
ATOM 1118 C C . LEU A 1 136 ? -16.062 8.471 21.885 1.00 52.84 136 LEU A C 1
ATOM 1120 O O . LEU A 1 136 ? -16.381 7.314 21.586 1.00 52.84 136 LEU A O 1
ATOM 1124 N N . PRO A 1 137 ? -15.483 8.740 23.075 1.00 55.91 137 PRO A N 1
ATOM 1125 C CA . PRO A 1 137 ? -15.265 7.706 24.078 1.00 55.91 137 PRO A CA 1
ATOM 1126 C C . PRO A 1 137 ? -16.613 7.107 24.498 1.00 55.91 137 PRO A C 1
ATOM 1128 O O . PRO A 1 137 ? -17.492 7.797 25.010 1.00 55.91 137 PRO A O 1
ATOM 1131 N N . SER A 1 138 ? -16.780 5.807 24.259 1.00 58.25 138 SER A N 1
ATOM 1132 C CA . SER A 1 138 ? -18.014 5.087 24.575 1.00 58.25 138 SER A CA 1
ATOM 1133 C C . SER A 1 138 ? -18.288 5.086 26.088 1.00 58.25 138 SER A C 1
ATOM 1135 O O . SER A 1 138 ? -17.352 5.079 26.891 1.00 58.25 138 SER A O 1
ATOM 1137 N N . TYR A 1 139 ? -19.570 5.054 26.474 1.00 58.53 139 TYR A N 1
ATOM 1138 C CA . TYR A 1 139 ? -20.121 5.183 27.841 1.00 58.53 139 TYR A CA 1
ATOM 1139 C C . TYR A 1 139 ? -19.398 4.397 28.959 1.00 58.53 139 TYR A C 1
ATOM 1141 O O . TYR A 1 139 ? -19.528 4.736 30.136 1.00 58.53 139 TYR A O 1
ATOM 1149 N N . GLY A 1 140 ? -18.611 3.372 28.623 1.00 58.06 140 GLY A N 1
ATOM 1150 C CA . GLY A 1 140 ? -17.780 2.629 29.573 1.00 58.06 140 GLY A CA 1
ATOM 1151 C C . GLY A 1 140 ? -16.698 3.466 30.270 1.00 58.06 140 GLY A C 1
ATOM 1152 O O . GLY A 1 140 ? -16.365 3.176 31.417 1.00 58.06 140 GLY A O 1
ATOM 1153 N N . SER A 1 141 ? -16.177 4.528 29.645 1.00 60.19 141 SER A N 1
ATOM 1154 C CA . SER A 1 141 ? -15.258 5.458 30.327 1.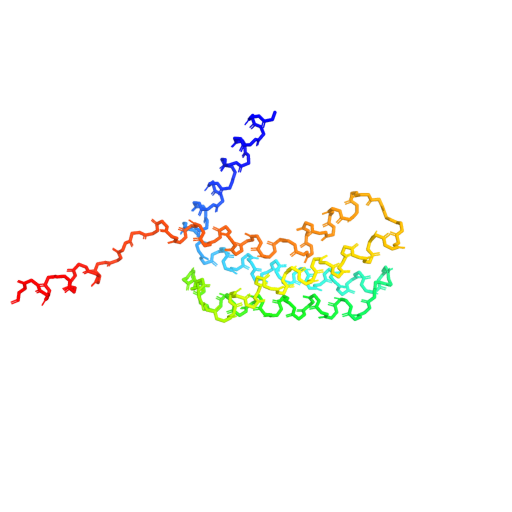00 60.19 141 SER A CA 1
ATOM 1155 C C . SER A 1 141 ? -15.980 6.275 31.403 1.00 60.19 141 SER A C 1
ATOM 1157 O O . SER A 1 141 ? -15.439 6.486 32.486 1.00 60.19 141 SER A O 1
ATOM 1159 N N . PHE A 1 142 ? -17.232 6.658 31.140 1.00 64.19 142 PHE A N 1
ATOM 1160 C CA . PHE A 1 142 ? -18.067 7.420 32.062 1.00 64.19 142 PHE A CA 1
ATOM 1161 C C . PHE A 1 142 ? -18.482 6.584 33.279 1.00 64.19 142 PHE A C 1
ATOM 1163 O O . PHE A 1 142 ? -18.395 7.063 34.403 1.00 64.19 142 PHE A O 1
ATOM 1170 N N . ILE A 1 143 ? -18.855 5.311 33.090 1.00 67.19 143 ILE A N 1
ATOM 1171 C CA . ILE A 1 143 ? -19.193 4.409 34.208 1.00 67.19 143 ILE A CA 1
ATOM 1172 C C . ILE A 1 143 ? -17.969 4.110 35.087 1.00 67.19 143 ILE A C 1
ATOM 1174 O O . ILE A 1 143 ? -18.087 4.092 36.309 1.00 67.19 143 ILE A O 1
ATOM 1178 N N . ASN A 1 144 ? -16.781 3.935 34.500 1.00 66.06 144 ASN A N 1
ATOM 1179 C CA . ASN A 1 144 ? -15.553 3.762 35.284 1.00 66.06 144 ASN A CA 1
ATOM 1180 C C . ASN A 1 144 ? -15.165 5.029 36.059 1.00 66.06 144 ASN A C 1
ATOM 1182 O O . ASN A 1 144 ? -14.699 4.925 37.188 1.00 66.06 144 ASN A O 1
ATOM 1186 N N . LEU A 1 145 ? -15.410 6.217 35.498 1.00 69.06 145 LEU A N 1
ATOM 1187 C CA . LEU A 1 145 ? -15.288 7.481 36.228 1.00 69.06 145 LEU A CA 1
ATOM 1188 C C . LEU A 1 145 ? -16.294 7.561 37.381 1.00 69.06 145 LEU A C 1
ATOM 1190 O O . LEU A 1 145 ? -15.902 7.875 38.497 1.00 69.06 145 LEU A O 1
ATOM 1194 N N . LEU A 1 146 ? -17.563 7.210 37.160 1.00 71.56 146 LEU A N 1
ATOM 1195 C CA . LEU A 1 146 ? -18.577 7.194 38.221 1.00 71.56 146 LEU A CA 1
ATOM 1196 C C . LEU A 1 146 ? -18.247 6.206 39.352 1.00 71.56 146 LEU A C 1
ATOM 1198 O O . LEU A 1 146 ? -18.540 6.501 40.506 1.00 71.56 146 LEU A O 1
ATOM 1202 N N . ASN A 1 147 ? -17.617 5.071 39.045 1.00 70.94 147 ASN A N 1
ATOM 1203 C CA . ASN A 1 147 ? -17.152 4.103 40.047 1.00 70.94 147 ASN A CA 1
ATOM 1204 C C . ASN A 1 147 ? -15.852 4.515 40.755 1.00 70.94 147 ASN A C 1
ATOM 1206 O O . ASN A 1 147 ? -15.518 3.928 41.773 1.00 70.94 147 ASN A O 1
ATOM 1210 N N . TYR A 1 148 ? -15.097 5.469 40.208 1.00 69.88 148 TYR A N 1
ATOM 1211 C CA . TYR A 1 148 ? -13.907 6.026 40.857 1.00 69.88 148 TYR A CA 1
ATOM 1212 C C . TYR A 1 148 ? -14.251 7.215 41.768 1.00 69.88 148 TYR A C 1
ATOM 1214 O O . TYR A 1 148 ? -13.494 7.545 42.677 1.00 69.88 148 TYR A O 1
ATOM 1222 N N . ILE A 1 149 ? -15.369 7.892 41.491 1.00 76.50 149 ILE A N 1
ATOM 1223 C CA . ILE A 1 149 ? -15.831 9.070 42.237 1.00 76.50 149 ILE A CA 1
ATOM 1224 C C . ILE A 1 149 ? -16.782 8.678 43.394 1.00 76.50 149 ILE A C 1
ATOM 1226 O O . ILE A 1 149 ? -16.950 9.472 44.318 1.00 76.50 149 ILE A O 1
ATOM 1230 N N . ASN A 1 150 ? -17.374 7.476 43.363 1.00 59.69 150 ASN A N 1
ATOM 1231 C CA . ASN A 1 150 ? -18.134 6.871 44.473 1.00 59.69 150 ASN A CA 1
ATOM 1232 C C . ASN A 1 150 ? -17.259 5.934 45.310 1.00 59.69 150 ASN A C 1
ATOM 1234 O O . ASN A 1 150 ? -17.51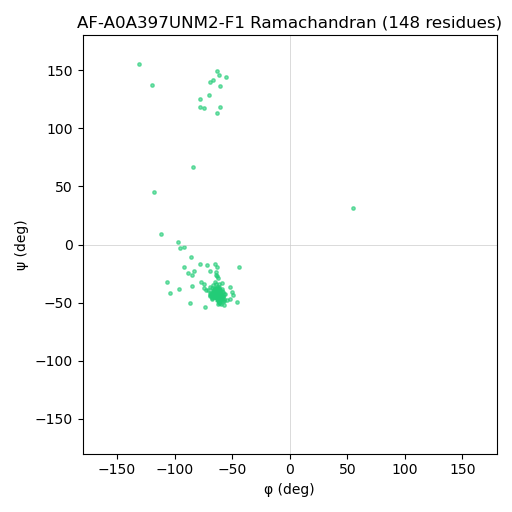4 5.850 46.531 1.00 59.69 150 ASN A O 1
#

Solvent-accessible surface area (backbone atoms only — not comparable to full-atom values): 8402 Å² total; per-residue (Å²): 111,75,66,59,53,49,54,52,51,54,52,52,50,53,50,16,52,48,34,55,79,36,47,73,57,45,55,50,49,53,55,51,48,51,53,51,37,46,49,48,48,53,48,41,40,74,74,68,70,45,61,63,72,60,46,52,49,50,48,49,46,53,55,50,48,54,58,52,59,75,47,56,77,71,65,54,80,85,36,70,61,49,48,49,40,58,52,45,50,52,53,49,47,53,55,50,49,53,52,57,70,74,40,95,68,58,68,66,60,54,50,51,47,44,48,56,65,64,38,45,64,61,51,52,52,53,42,40,46,66,24,50,77,70,57,75,86,58,70,68,61,56,53,53,50,55,64,71,75,105

Secondary structure (DSSP, 8-state):
-HHHHHHHHHHHHHHHHHHHHTHHHHHHHHHHHHHHHHHHHHHHHHHS---HHHHHHHHHHHHHHHHHHTTTT---TTSHHHHHHHHHHHHHHHHHHHHHHHS---HHHHHHHIIIIIIHHHHHHHHHHHHHTTSPPPTHHHHHHHHHH-

Sequence (150 aa):
FKIIKLYIACGLYYLAEFVEEYTVLTRKIIKNATGVVVAIHILLWMFDDFPFGRIIFSVMCHGVYTLNLKTFPFISLTSIQFIASCVLVLIDHFLWFQFFTSHYFVFIDIAAFFGICIWLIPFAYFISLSANDNALPSYGSFINLLNYIN

Organism: NCBI:txid44941

InterPro domains:
  IPR007277 Svp26/Tex261 [PF04148] (2-141)
  IPR007277 Svp26/Tex261 [PTHR13144] (3-141)

Foldseek 3Di:
DVVVVVVVVVVLVVLLQCCLVCVVVLLVVLVVLLVVLLVVLVVCCVPVVPDPVLSVLLNVLSVLLVVQSVCPPPRDCPDPSNVVNVVSLVVSVVVLVVVCVVDPDDPVVSCVCCVRNRVVNVVSSVSSNVSVVPDDDPCVVVVVVVVVVD